Protein AF-A0A2V7I7X2-F1 (afdb_monomer_lite)

Foldseek 3Di:
DPPVVVLVVLVVVVVVDAKDWDWDWDWDDDPPDIDTFIWIWIAGPQQWIWIFTADPVRHGQWIWTDGQFWIWIARPVVRDIDIDGFFLVVCCVPPVGRAGSRRVNCVVSPHDDPDDD

Structure (mmCIF, N/CA/C/O backbone):
data_AF-A0A2V7I7X2-F1
#
_entry.id   AF-A0A2V7I7X2-F1
#
loop_
_atom_site.group_PDB
_atom_site.id
_atom_site.type_symbol
_atom_site.label_atom_id
_atom_site.label_alt_id
_atom_site.label_comp_id
_atom_site.label_asym_id
_atom_site.label_entity_id
_atom_site.label_seq_id
_atom_site.pdbx_PDB_ins_code
_atom_site.Cartn_x
_atom_site.Cartn_y
_atom_site.Cartn_z
_atom_site.occupancy
_atom_site.B_iso_or_equiv
_atom_site.auth_seq_id
_atom_site.auth_comp_id
_atom_site.auth_asym_id
_atom_site.auth_atom_id
_atom_site.pdbx_PDB_model_num
ATOM 1 N N . PRO A 1 1 ? 21.921 -15.242 -21.657 1.00 58.78 1 PRO A N 1
ATOM 2 C CA . PRO A 1 1 ? 21.222 -14.492 -22.734 1.00 58.78 1 PRO A CA 1
ATOM 3 C C . PRO A 1 1 ? 19.794 -14.056 -22.359 1.00 58.78 1 PRO A C 1
ATOM 5 O O . PRO A 1 1 ? 19.371 -12.995 -22.790 1.00 58.78 1 PRO A O 1
ATOM 8 N N . ASP A 1 2 ? 19.085 -14.836 -21.537 1.00 85.38 2 ASP A N 1
ATOM 9 C CA . ASP A 1 2 ? 17.672 -14.609 -21.186 1.00 85.38 2 ASP A CA 1
ATOM 10 C C . ASP A 1 2 ? 17.446 -13.472 -20.159 1.00 85.38 2 ASP A C 1
ATOM 12 O O . ASP A 1 2 ? 16.648 -12.565 -20.375 1.00 85.38 2 ASP A O 1
ATOM 16 N N . ALA A 1 3 ? 18.251 -13.422 -19.090 1.00 87.12 3 ALA A N 1
ATOM 17 C CA . ALA A 1 3 ? 18.068 -12.455 -17.998 1.00 87.12 3 ALA A CA 1
ATOM 18 C C . ALA A 1 3 ? 18.163 -10.975 -18.428 1.00 87.12 3 ALA A C 1
ATOM 20 O O . ALA A 1 3 ? 17.377 -10.150 -17.972 1.00 87.12 3 ALA A O 1
ATOM 21 N N . ALA A 1 4 ? 19.093 -10.631 -19.327 1.00 88.56 4 ALA A N 1
ATOM 22 C CA . ALA A 1 4 ? 19.247 -9.255 -19.812 1.00 88.56 4 ALA A CA 1
ATOM 23 C C . ALA A 1 4 ? 18.049 -8.804 -20.666 1.00 88.56 4 ALA A C 1
ATOM 25 O O . ALA A 1 4 ? 17.611 -7.659 -20.568 1.00 88.56 4 ALA A O 1
ATOM 26 N N . ALA A 1 5 ? 17.494 -9.713 -21.474 1.00 90.69 5 ALA A N 1
ATOM 27 C CA . ALA A 1 5 ? 16.303 -9.446 -22.272 1.00 90.69 5 ALA A CA 1
ATOM 28 C C . ALA A 1 5 ? 15.053 -9.317 -21.385 1.00 90.69 5 ALA A C 1
ATOM 30 O O . ALA A 1 5 ? 14.263 -8.393 -21.577 1.00 90.69 5 ALA A O 1
ATOM 31 N N . ALA A 1 6 ? 14.910 -10.186 -20.379 1.00 88.56 6 ALA A N 1
ATOM 32 C CA . ALA A 1 6 ? 13.838 -10.104 -19.390 1.00 88.56 6 ALA A CA 1
ATOM 33 C C . ALA A 1 6 ? 13.885 -8.786 -18.599 1.00 88.56 6 ALA A C 1
ATOM 35 O O . ALA A 1 6 ? 12.861 -8.124 -18.445 1.00 88.56 6 ALA A O 1
ATOM 36 N N . HIS A 1 7 ? 15.074 -8.358 -18.166 1.00 87.94 7 HIS A N 1
ATOM 37 C CA . HIS A 1 7 ? 15.253 -7.079 -17.480 1.00 87.94 7 HIS A CA 1
ATOM 38 C C . HIS A 1 7 ? 14.860 -5.892 -18.371 1.00 87.94 7 HIS A C 1
ATOM 40 O O . HIS A 1 7 ? 14.047 -5.065 -17.971 1.00 87.94 7 HIS A O 1
ATOM 46 N N . ALA A 1 8 ? 15.341 -5.848 -19.618 1.00 89.50 8 ALA A N 1
ATOM 47 C CA . ALA A 1 8 ? 14.985 -4.782 -20.558 1.00 89.50 8 ALA A CA 1
ATOM 48 C C . ALA A 1 8 ? 13.470 -4.709 -20.842 1.00 89.50 8 ALA A C 1
ATOM 50 O O . ALA A 1 8 ? 12.930 -3.626 -21.068 1.00 89.50 8 ALA A O 1
ATOM 51 N N . LEU A 1 9 ? 12.772 -5.849 -20.829 1.00 89.81 9 LEU A N 1
ATOM 52 C CA . LEU A 1 9 ? 11.317 -5.889 -20.966 1.00 89.81 9 LEU A CA 1
ATOM 53 C C . LEU A 1 9 ? 10.602 -5.289 -19.745 1.00 89.81 9 LEU A C 1
ATOM 55 O O . LEU A 1 9 ? 9.622 -4.563 -19.920 1.00 89.81 9 LEU A O 1
ATOM 59 N N . LEU A 1 10 ? 11.077 -5.579 -18.529 1.00 88.50 10 LEU A N 1
ATOM 60 C CA . LEU A 1 10 ? 10.526 -5.008 -17.295 1.00 88.50 10 LEU A CA 1
ATOM 61 C C . LEU A 1 10 ? 10.718 -3.489 -17.249 1.00 88.50 10 LEU A C 1
ATOM 63 O O . LEU A 1 10 ? 9.764 -2.775 -16.946 1.00 88.50 10 LEU A O 1
ATOM 67 N N . GLU A 1 11 ? 11.891 -2.997 -17.650 1.00 89.94 11 GLU A N 1
ATOM 68 C CA . GLU A 1 11 ? 12.169 -1.558 -17.733 1.00 89.94 11 GLU A CA 1
ATOM 69 C C . GLU A 1 11 ? 11.228 -0.847 -18.712 1.00 89.94 11 GLU A C 1
ATOM 71 O O . GLU A 1 11 ? 10.566 0.126 -18.355 1.00 89.94 11 GLU A O 1
ATOM 76 N N . ARG A 1 12 ? 11.044 -1.391 -19.922 1.00 90.19 12 ARG A N 1
ATOM 77 C CA . ARG A 1 12 ? 10.081 -0.832 -20.891 1.00 90.19 12 ARG A CA 1
ATOM 78 C C . ARG A 1 12 ? 8.646 -0.837 -20.372 1.00 90.19 12 ARG A C 1
ATOM 80 O O . ARG A 1 12 ? 7.868 0.067 -20.674 1.00 90.19 12 ARG A O 1
ATOM 87 N N . ARG A 1 13 ? 8.258 -1.872 -19.622 1.00 88.38 13 ARG A N 1
ATOM 88 C CA . ARG A 1 13 ? 6.921 -1.946 -19.020 1.00 88.38 13 ARG A CA 1
ATOM 89 C C . ARG A 1 13 ? 6.740 -0.857 -17.965 1.00 88.38 13 ARG A C 1
ATOM 91 O O . ARG A 1 13 ? 5.664 -0.266 -17.894 1.00 88.38 13 ARG A O 1
ATOM 98 N N . TRP A 1 14 ? 7.777 -0.597 -17.178 1.00 89.44 14 TRP A N 1
ATOM 99 C CA . TRP A 1 14 ? 7.783 0.456 -16.174 1.00 89.44 14 TRP A CA 1
ATOM 100 C C . TRP A 1 14 ? 7.672 1.855 -16.793 1.00 89.44 14 TRP A C 1
ATOM 102 O O . TRP A 1 14 ? 6.850 2.644 -16.336 1.00 89.44 14 TRP A O 1
ATOM 112 N N . GLU A 1 15 ? 8.375 2.140 -17.894 1.00 89.69 15 GLU A N 1
ATOM 113 C CA . GLU A 1 15 ? 8.246 3.416 -18.626 1.00 89.69 15 GLU A CA 1
ATOM 114 C C . GLU A 1 15 ? 6.799 3.709 -19.075 1.00 89.69 15 GLU A C 1
ATOM 116 O O . GLU A 1 15 ? 6.370 4.864 -19.152 1.00 89.69 15 GLU A O 1
ATOM 121 N N . GLY A 1 16 ? 6.029 2.655 -19.363 1.00 91.81 16 GLY A N 1
ATOM 122 C CA . GLY A 1 16 ? 4.615 2.746 -19.723 1.00 91.81 16 GLY A CA 1
ATOM 123 C C . GLY A 1 16 ? 3.649 2.807 -18.535 1.00 91.81 16 GLY A C 1
ATOM 124 O O . GLY A 1 16 ? 2.463 3.078 -18.739 1.00 91.81 16 GLY A O 1
ATOM 125 N N . PHE A 1 17 ? 4.109 2.553 -17.307 1.00 94.19 17 PHE A N 1
ATOM 126 C CA . PHE A 1 17 ? 3.249 2.505 -16.129 1.00 94.19 17 PHE A CA 1
ATOM 127 C C . PHE A 1 17 ? 2.732 3.900 -15.758 1.00 94.19 17 PHE A C 1
ATOM 129 O O . PHE A 1 17 ? 3.479 4.874 -15.664 1.00 94.19 17 PHE A O 1
ATOM 136 N N . ARG A 1 18 ? 1.420 4.006 -15.532 1.00 95.88 18 ARG A N 1
ATOM 137 C CA . ARG A 1 18 ? 0.757 5.265 -15.155 1.00 95.88 18 ARG A CA 1
ATOM 138 C C . ARG A 1 18 ? 0.049 5.132 -13.825 1.00 95.88 18 ARG A C 1
ATOM 140 O O . ARG A 1 18 ? 0.308 5.916 -12.913 1.00 95.88 18 ARG A O 1
ATOM 147 N N . ASP A 1 19 ? -0.812 4.130 -13.719 1.00 97.25 19 ASP A N 1
ATOM 148 C CA . ASP A 1 19 ? -1.548 3.829 -12.507 1.00 97.25 19 ASP A CA 1
ATOM 149 C C . ASP A 1 19 ? -1.926 2.348 -12.413 1.00 97.25 19 ASP A C 1
ATOM 151 O O . ASP A 1 19 ? -1.900 1.605 -13.395 1.00 97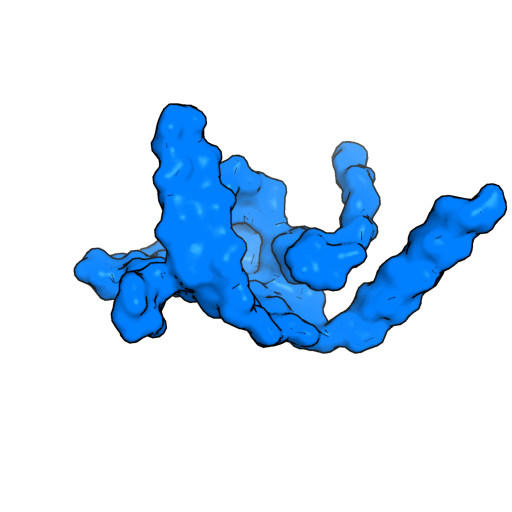.25 19 ASP A O 1
ATOM 155 N N . LEU A 1 20 ? -2.250 1.931 -11.192 1.00 96.38 20 LEU A N 1
ATOM 156 C CA . LEU A 1 20 ? -2.839 0.639 -10.870 1.00 96.38 20 LEU A CA 1
ATOM 157 C C . LEU A 1 20 ? -4.016 0.884 -9.935 1.00 96.38 20 LEU A C 1
ATOM 159 O O . LEU A 1 20 ? -3.905 1.650 -8.977 1.00 96.38 20 LEU A O 1
ATOM 163 N N . ARG A 1 21 ? -5.127 0.193 -10.180 1.00 97.44 21 ARG A N 1
ATOM 164 C CA . ARG A 1 21 ? -6.255 0.118 -9.251 1.00 97.44 21 ARG A CA 1
ATOM 165 C C . ARG A 1 21 ? -6.593 -1.341 -9.054 1.00 97.44 21 ARG A C 1
ATOM 167 O O . ARG A 1 21 ? -6.852 -2.042 -10.028 1.00 97.44 21 ARG A O 1
ATOM 174 N N . SER A 1 22 ? -6.559 -1.791 -7.812 1.00 96.00 22 SER A N 1
ATOM 175 C CA . SER A 1 22 ? -6.769 -3.192 -7.492 1.00 96.00 22 SER A CA 1
ATOM 176 C C . SER A 1 22 ? -7.539 -3.351 -6.192 1.00 96.00 22 SER A C 1
ATOM 178 O O . SER A 1 22 ? -7.383 -2.556 -5.263 1.00 96.00 22 SER A O 1
ATOM 180 N N . LEU A 1 23 ? -8.339 -4.411 -6.137 1.00 96.44 23 LEU A N 1
ATOM 181 C CA . LEU A 1 23 ? -8.789 -5.006 -4.892 1.00 96.44 23 LEU A CA 1
ATOM 182 C C . LEU A 1 23 ? -7.814 -6.144 -4.567 1.00 96.44 23 LEU A C 1
ATOM 184 O O . LEU A 1 23 ? -7.637 -7.061 -5.366 1.00 96.44 23 LEU A O 1
ATOM 188 N N . ALA A 1 24 ? -7.154 -6.057 -3.421 1.00 93.56 24 ALA A N 1
ATOM 189 C CA . ALA A 1 24 ? -6.118 -6.977 -2.988 1.00 93.56 24 ALA A CA 1
ATOM 190 C C . ALA A 1 24 ? -6.597 -7.809 -1.798 1.00 93.56 24 ALA A C 1
ATOM 192 O O . ALA A 1 24 ? -7.146 -7.278 -0.833 1.00 93.56 24 ALA A O 1
ATOM 193 N N . GLU A 1 25 ? -6.323 -9.109 -1.834 1.00 94.75 25 GLU A N 1
ATOM 194 C CA . GLU A 1 25 ? -6.342 -9.944 -0.637 1.00 94.75 25 GLU A CA 1
ATOM 195 C C . GLU A 1 25 ? -4.962 -9.898 0.012 1.00 94.75 25 GLU A C 1
ATOM 197 O O . GLU A 1 25 ? -3.946 -10.190 -0.620 1.00 94.75 25 GLU A O 1
ATOM 202 N N . ILE A 1 26 ? -4.914 -9.499 1.279 1.00 89.19 26 ILE A N 1
ATOM 203 C CA . ILE A 1 26 ? -3.667 -9.234 1.989 1.00 89.19 26 ILE A CA 1
ATOM 204 C C . ILE A 1 26 ? -3.594 -10.159 3.190 1.00 89.19 26 ILE A C 1
ATOM 206 O O . ILE A 1 26 ? -4.487 -10.185 4.036 1.00 89.19 26 ILE A O 1
ATOM 210 N N . THR A 1 27 ? -2.496 -10.908 3.271 1.00 90.44 27 THR A N 1
ATOM 211 C CA . THR A 1 27 ? -2.148 -11.707 4.445 1.00 90.44 27 THR A CA 1
ATOM 212 C C . THR A 1 27 ? -0.940 -11.080 5.125 1.00 90.44 27 THR A C 1
ATOM 214 O O . THR A 1 27 ? 0.137 -11.008 4.537 1.00 90.44 27 THR A O 1
ATOM 217 N N . VAL A 1 28 ? -1.107 -10.648 6.373 1.00 84.94 28 VAL A N 1
ATOM 218 C CA . VAL A 1 28 ? -0.030 -10.092 7.197 1.00 84.94 28 VAL A CA 1
ATOM 219 C C . VAL A 1 28 ? 0.305 -11.082 8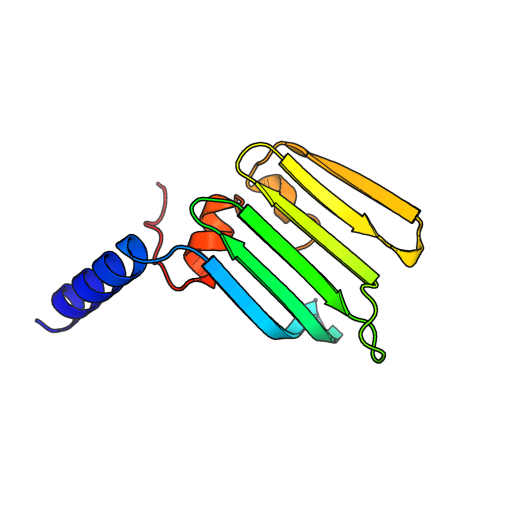.300 1.00 84.94 28 VAL A C 1
ATOM 221 O O . VAL A 1 28 ? -0.576 -11.525 9.035 1.00 84.94 28 VAL A O 1
ATOM 224 N N . ARG A 1 29 ? 1.589 -11.416 8.443 1.00 87.00 29 ARG A N 1
ATOM 225 C CA . ARG A 1 29 ? 2.087 -12.259 9.534 1.00 87.00 29 ARG A CA 1
ATOM 226 C C . ARG A 1 29 ? 2.980 -11.441 10.460 1.00 87.00 29 ARG A C 1
ATOM 228 O O . ARG A 1 29 ? 3.989 -10.901 10.015 1.00 87.00 29 ARG A O 1
ATOM 235 N N . ARG A 1 30 ? 2.623 -11.367 11.744 1.00 82.88 30 ARG A N 1
ATOM 236 C CA . ARG A 1 30 ? 3.397 -10.699 12.804 1.00 82.88 30 ARG A CA 1
ATOM 237 C C . ARG A 1 30 ? 3.634 -11.685 13.942 1.00 82.88 30 ARG A C 1
ATOM 239 O O . ARG A 1 30 ? 2.735 -11.933 14.739 1.00 82.88 30 ARG A O 1
ATOM 246 N N . GLY A 1 31 ? 4.836 -12.257 13.996 1.00 86.12 31 GLY A N 1
ATOM 247 C CA . GLY A 1 31 ? 5.138 -13.352 14.921 1.00 86.12 31 GLY A CA 1
ATOM 248 C C . GLY A 1 31 ? 4.302 -14.595 14.601 1.00 86.12 31 GLY A C 1
ATOM 249 O O . GLY A 1 31 ? 4.369 -15.115 13.484 1.00 86.12 31 GLY A O 1
ATOM 250 N N . ASP A 1 32 ? 3.516 -15.042 15.578 1.00 92.00 32 ASP A N 1
ATOM 251 C CA . ASP A 1 32 ? 2.568 -16.160 15.498 1.00 92.00 32 ASP A CA 1
ATOM 252 C C . ASP A 1 32 ? 1.183 -15.755 14.957 1.00 92.00 32 ASP A C 1
ATOM 254 O O . ASP A 1 32 ? 0.395 -16.613 14.556 1.00 92.00 32 ASP A O 1
ATOM 258 N N . ARG A 1 33 ? 0.883 -14.453 14.891 1.00 89.56 33 ARG A N 1
ATOM 259 C CA . ARG A 1 33 ? -0.400 -13.943 14.399 1.00 89.56 33 ARG A CA 1
ATOM 260 C C . ARG A 1 33 ? -0.415 -13.829 12.881 1.00 89.56 33 ARG A C 1
ATOM 262 O O . ARG A 1 33 ? 0.470 -13.211 12.286 1.00 89.56 33 ARG A O 1
ATOM 269 N N . VAL A 1 34 ? -1.468 -14.369 12.269 1.00 91.69 34 VAL A N 1
ATOM 270 C CA . VAL A 1 34 ? -1.787 -14.206 10.846 1.00 91.69 34 VAL A CA 1
ATOM 271 C C . VAL A 1 34 ? -3.123 -13.488 10.726 1.00 91.69 34 VAL A C 1
ATOM 273 O O . VAL A 1 34 ? -4.145 -13.981 11.195 1.00 91.69 34 VAL A O 1
ATOM 276 N N . GLU A 1 35 ? -3.110 -12.333 10.078 1.00 87.81 35 GLU A N 1
ATOM 277 C CA . GLU A 1 35 ? -4.295 -11.538 9.777 1.00 87.81 35 GLU A CA 1
ATOM 278 C C . GLU A 1 35 ? -4.542 -11.557 8.270 1.00 87.81 35 GLU A C 1
ATOM 280 O O . GLU A 1 35 ? -3.609 -11.436 7.474 1.00 87.81 35 GLU A O 1
ATOM 285 N N . ARG A 1 36 ? -5.808 -11.715 7.880 1.00 91.38 36 ARG A N 1
ATOM 286 C CA . ARG A 1 36 ? -6.252 -11.634 6.489 1.00 91.38 36 ARG A CA 1
ATOM 287 C C . ARG A 1 36 ? -7.261 -10.514 6.359 1.00 91.38 36 ARG A C 1
ATOM 289 O O . ARG A 1 36 ? -8.177 -10.423 7.174 1.00 91.38 36 ARG A O 1
ATOM 296 N N . LEU A 1 37 ? -7.096 -9.689 5.338 1.00 91.88 37 LEU A N 1
ATOM 297 C CA 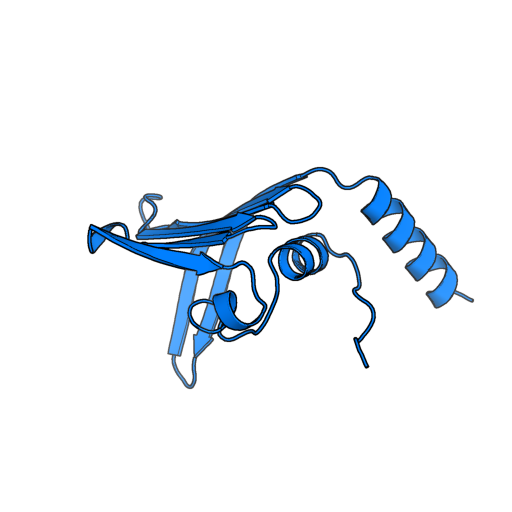. LEU A 1 37 ? -7.994 -8.581 5.049 1.00 91.88 37 LEU A CA 1
ATOM 298 C C . LEU A 1 37 ? -8.102 -8.357 3.544 1.00 91.88 37 LEU A C 1
ATOM 300 O O . LEU A 1 37 ? -7.168 -8.640 2.794 1.00 91.88 37 LEU A O 1
ATOM 304 N N . ALA A 1 38 ? -9.243 -7.825 3.119 1.00 96.00 38 ALA A N 1
ATOM 305 C CA . ALA A 1 38 ? -9.371 -7.224 1.803 1.00 96.00 38 ALA A CA 1
ATOM 306 C C . ALA A 1 38 ? -8.865 -5.780 1.872 1.00 96.00 38 ALA A C 1
ATOM 308 O O . ALA A 1 38 ? -9.047 -5.098 2.884 1.00 96.00 38 ALA A O 1
ATOM 309 N N . GLY A 1 39 ? -8.248 -5.304 0.800 1.00 95.75 39 GLY A N 1
ATOM 310 C CA . GLY A 1 39 ? -7.799 -3.928 0.709 1.00 95.75 39 GLY A CA 1
ATOM 311 C C . GLY A 1 39 ? -7.928 -3.344 -0.685 1.00 95.75 39 GLY A C 1
ATOM 312 O O . GLY A 1 39 ? -7.904 -4.069 -1.673 1.00 95.75 39 GLY A O 1
ATOM 313 N N . VAL A 1 40 ? -8.047 -2.025 -0.776 1.00 97.06 40 VAL A N 1
ATOM 314 C CA . VAL A 1 40 ? -7.937 -1.307 -2.052 1.00 97.06 40 VAL A CA 1
ATOM 315 C C . VAL A 1 40 ? -6.519 -0.782 -2.186 1.00 97.06 40 VAL A C 1
ATOM 317 O O . VAL A 1 40 ? -6.002 -0.154 -1.263 1.00 97.06 40 VAL A O 1
ATOM 320 N N . LEU A 1 41 ? -5.901 -1.021 -3.340 1.00 96.12 41 LEU A N 1
ATOM 321 C CA . LEU A 1 41 ? -4.601 -0.471 -3.696 1.00 96.12 41 LEU A CA 1
ATOM 322 C C . LEU A 1 41 ? -4.739 0.422 -4.926 1.00 96.12 41 LEU A C 1
ATOM 324 O O . LEU A 1 41 ? -5.112 -0.039 -6.007 1.00 96.12 41 LEU A O 1
ATOM 328 N N . LEU A 1 42 ? -4.412 1.697 -4.753 1.00 97.75 42 LEU A N 1
ATOM 329 C CA . LEU A 1 42 ? -4.333 2.685 -5.818 1.00 97.75 42 LEU A CA 1
ATOM 330 C C . LEU A 1 42 ? -2.891 3.174 -5.907 1.00 97.75 42 LEU A C 1
ATOM 332 O O . LEU A 1 42 ? -2.365 3.728 -4.945 1.00 97.75 42 LEU A O 1
ATOM 336 N N . LEU A 1 43 ? -2.262 2.992 -7.059 1.00 97.44 43 LEU A N 1
ATOM 337 C CA . LEU A 1 43 ? -0.918 3.486 -7.341 1.00 97.44 43 LEU A CA 1
ATOM 338 C C . LEU A 1 43 ? -0.986 4.465 -8.502 1.00 97.44 43 LEU A C 1
ATOM 340 O O . LEU A 1 43 ? -1.754 4.257 -9.438 1.00 97.44 43 LEU A O 1
ATOM 344 N N . ARG A 1 44 ? -0.154 5.499 -8.476 1.00 97.62 44 ARG A N 1
ATOM 345 C CA . ARG A 1 44 ? 0.095 6.378 -9.614 1.00 97.62 44 ARG A CA 1
ATOM 346 C C . ARG A 1 44 ? 1.559 6.794 -9.626 1.00 97.62 44 ARG A C 1
ATOM 348 O O . ARG A 1 44 ? 2.091 7.261 -8.618 1.00 97.62 44 ARG A O 1
ATOM 355 N N . ALA A 1 45 ? 2.188 6.650 -10.785 1.00 93.94 45 ALA A N 1
ATOM 356 C CA . ALA A 1 45 ? 3.572 7.047 -10.982 1.00 93.94 45 ALA A CA 1
ATOM 357 C C . ALA A 1 45 ? 3.764 8.567 -10.765 1.00 93.94 45 ALA A C 1
ATOM 359 O O . ALA A 1 45 ? 2.887 9.356 -11.134 1.00 93.94 45 ALA A O 1
ATOM 360 N N . PRO A 1 46 ? 4.908 8.999 -10.207 1.00 92.31 46 PRO A N 1
ATOM 361 C CA . PRO A 1 46 ? 6.005 8.153 -9.728 1.00 92.31 46 PRO A CA 1
ATOM 362 C C . PRO A 1 46 ? 5.850 7.679 -8.272 1.00 92.31 46 PRO A C 1
ATOM 364 O O . PRO A 1 46 ? 6.473 6.695 -7.908 1.00 92.31 46 PRO A O 1
ATOM 367 N N . ALA A 1 47 ? 5.056 8.358 -7.439 1.00 94.50 47 ALA A N 1
ATOM 368 C CA . ALA A 1 47 ? 5.145 8.203 -5.980 1.00 94.50 47 ALA A CA 1
ATOM 369 C C . ALA A 1 47 ? 3.801 8.278 -5.243 1.00 94.50 47 ALA A C 1
ATOM 371 O O . ALA A 1 47 ? 3.773 8.340 -4.018 1.00 94.50 47 ALA A O 1
ATOM 372 N N . SER A 1 48 ? 2.678 8.327 -5.959 1.00 97.31 48 SER A N 1
ATOM 373 C CA . SER A 1 48 ? 1.365 8.418 -5.326 1.00 97.31 48 SER A CA 1
ATOM 374 C C . SER A 1 48 ? 0.825 7.028 -5.014 1.00 97.31 48 SER A C 1
ATOM 376 O O . SER A 1 48 ? 0.641 6.205 -5.908 1.00 97.31 48 SER A O 1
ATOM 378 N N . VAL A 1 49 ? 0.514 6.787 -3.747 1.00 95.88 49 VAL A N 1
ATOM 379 C CA . VAL A 1 49 ? -0.039 5.525 -3.255 1.00 95.88 49 VAL A CA 1
ATOM 380 C C . VAL A 1 49 ? -1.229 5.800 -2.348 1.00 95.88 49 VAL A C 1
ATOM 382 O O . VAL A 1 49 ? -1.217 6.733 -1.548 1.00 95.88 49 VAL A O 1
ATOM 385 N N . ARG A 1 50 ? -2.266 4.976 -2.452 1.00 96.50 50 ARG A N 1
ATOM 386 C CA . ARG A 1 50 ? -3.335 4.892 -1.463 1.00 96.50 50 ARG A CA 1
ATOM 387 C C . ARG A 1 50 ? -3.677 3.436 -1.211 1.00 96.50 50 ARG A C 1
ATOM 389 O O . ARG A 1 50 ? -4.000 2.694 -2.134 1.00 96.50 50 ARG A O 1
ATOM 396 N N . PHE A 1 51 ? -3.599 3.063 0.051 1.00 94.75 51 PHE A N 1
ATOM 397 C CA . PHE A 1 51 ? -3.993 1.776 0.572 1.00 94.75 51 PHE A CA 1
ATOM 398 C C . PHE A 1 51 ? -5.185 1.956 1.510 1.00 94.75 51 PHE A C 1
ATOM 400 O O . PHE A 1 51 ? -5.181 2.840 2.366 1.00 94.75 51 PHE A O 1
ATOM 407 N N . GLU A 1 52 ? -6.192 1.108 1.366 1.00 95.94 52 GLU A N 1
ATOM 408 C CA . GLU A 1 52 ? -7.327 1.044 2.279 1.00 95.94 52 GLU A CA 1
ATOM 409 C C . GLU A 1 52 ? -7.449 -0.380 2.799 1.00 95.94 52 GLU A C 1
ATOM 411 O O . GLU A 1 52 ? -7.617 -1.294 1.998 1.00 95.94 52 GLU A O 1
ATOM 416 N N . ALA A 1 53 ? -7.385 -0.580 4.115 1.00 94.44 53 ALA A N 1
ATOM 417 C CA . ALA A 1 53 ? -7.776 -1.851 4.713 1.00 94.44 53 ALA A CA 1
ATOM 418 C C . ALA A 1 53 ? -9.290 -1.836 4.923 1.00 94.44 53 ALA A C 1
ATOM 420 O O . ALA A 1 53 ? -9.818 -0.903 5.535 1.00 94.44 53 ALA A O 1
ATOM 421 N N . LEU A 1 54 ? -9.982 -2.854 4.423 1.00 95.94 54 LEU A N 1
ATOM 422 C CA . LEU A 1 54 ? -11.436 -2.926 4.465 1.00 95.94 54 LEU A CA 1
ATOM 423 C C . LEU A 1 54 ? -11.912 -3.814 5.615 1.00 95.94 54 LEU A C 1
ATOM 425 O O . LEU A 1 54 ? -11.313 -4.843 5.933 1.00 95.94 54 LEU A O 1
ATOM 429 N N . SER A 1 55 ? -13.037 -3.430 6.212 1.00 93.44 55 SER A N 1
ATOM 430 C CA . SER A 1 55 ? -13.836 -4.313 7.054 1.00 93.44 55 SER A CA 1
ATOM 431 C C . SER A 1 55 ? -14.450 -5.446 6.214 1.00 93.44 55 SER A C 1
ATOM 433 O O . SER A 1 55 ? -14.519 -5.337 4.985 1.00 93.44 55 SER A O 1
ATOM 435 N N . PRO A 1 56 ? -14.994 -6.503 6.844 1.00 90.62 56 PRO A N 1
ATOM 436 C CA . PRO A 1 56 ? -15.740 -7.543 6.129 1.00 90.62 56 PRO A CA 1
ATOM 437 C C . PRO A 1 56 ? -16.922 -7.019 5.295 1.00 90.62 56 PRO A C 1
ATOM 439 O O . PRO A 1 5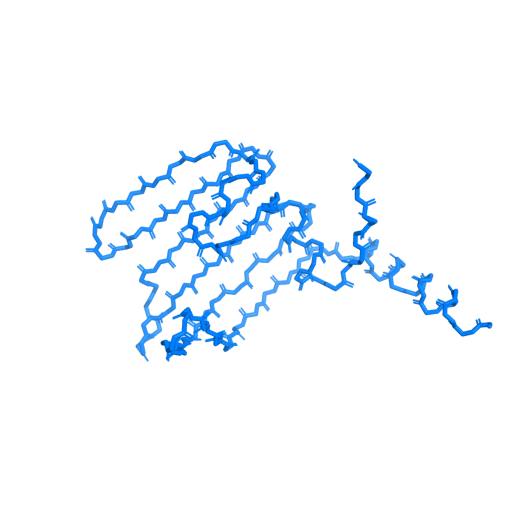6 ? -17.359 -7.691 4.368 1.00 90.62 56 PRO A O 1
ATOM 442 N N . PHE A 1 57 ? -17.429 -5.821 5.607 1.00 92.50 57 PHE A N 1
ATOM 443 C CA . PHE A 1 57 ? -18.526 -5.166 4.888 1.00 92.50 57 PHE A CA 1
ATOM 444 C C . PHE A 1 57 ? -18.042 -4.164 3.825 1.00 92.50 57 PHE A C 1
ATOM 446 O O . PHE A 1 57 ? -18.845 -3.423 3.263 1.00 92.50 57 PHE A O 1
ATOM 453 N N . GLY A 1 58 ? -16.734 -4.109 3.552 1.00 92.31 58 GLY A N 1
ATOM 454 C CA . GLY A 1 58 ? -16.146 -3.259 2.515 1.00 92.31 58 GLY A CA 1
ATOM 455 C C . GLY A 1 58 ? -15.903 -1.806 2.928 1.00 92.31 58 GLY A C 1
ATOM 456 O O . GLY A 1 58 ? -15.454 -1.009 2.111 1.00 92.31 58 GLY A O 1
ATOM 457 N N . THR A 1 59 ? -16.173 -1.435 4.181 1.00 94.94 59 THR A N 1
ATOM 458 C CA . THR A 1 59 ? -15.905 -0.078 4.681 1.00 94.94 59 THR A CA 1
ATOM 459 C C . THR A 1 59 ? -14.431 0.060 5.073 1.00 94.94 59 THR A C 1
ATOM 461 O O . THR A 1 59 ? -13.937 -0.807 5.798 1.00 94.94 59 THR A O 1
ATOM 464 N N . PRO A 1 60 ? -13.718 1.127 4.673 1.00 95.69 60 PRO A N 1
ATOM 465 C CA . PRO A 1 60 ? -12.344 1.347 5.114 1.00 95.69 60 PRO A CA 1
ATOM 466 C C . PRO A 1 60 ? -12.245 1.516 6.635 1.00 95.69 60 PRO A C 1
ATOM 468 O O . PRO A 1 60 ? -12.967 2.318 7.225 1.00 95.69 60 PRO A O 1
ATOM 471 N N . VAL A 1 61 ? -11.330 0.779 7.268 1.00 94.81 61 VAL A N 1
ATOM 472 C CA . VAL A 1 61 ? -10.997 0.909 8.703 1.00 94.81 61 VAL A CA 1
ATOM 473 C C . VAL A 1 61 ? -9.646 1.592 8.926 1.00 94.81 61 VAL A C 1
ATOM 475 O O . VAL A 1 61 ? -9.417 2.193 9.975 1.00 94.81 61 VAL A O 1
ATOM 478 N N . LEU A 1 62 ? -8.774 1.544 7.916 1.00 93.44 62 LEU A N 1
ATOM 479 C CA . LEU A 1 62 ? -7.488 2.232 7.857 1.00 93.44 62 LEU A CA 1
ATOM 480 C C . LEU A 1 62 ? -7.291 2.754 6.435 1.00 93.44 62 LEU A C 1
ATOM 482 O O . LEU A 1 62 ? -7.432 1.988 5.482 1.00 93.44 62 LEU A O 1
ATOM 486 N N . VAL A 1 63 ? -6.917 4.023 6.298 1.00 95.50 63 VAL A N 1
ATOM 487 C CA . VAL A 1 63 ? -6.500 4.608 5.020 1.00 95.50 63 VAL A CA 1
ATOM 488 C C . VAL A 1 63 ? -5.071 5.101 5.157 1.00 95.50 63 VAL A C 1
ATOM 490 O O . VAL A 1 63 ? -4.762 5.896 6.040 1.00 95.50 63 VAL A O 1
ATOM 493 N N . VAL A 1 64 ? -4.198 4.653 4.266 1.00 94.50 64 VAL A N 1
ATOM 494 C CA . VAL A 1 64 ? -2.840 5.169 4.137 1.00 94.50 64 VAL A CA 1
ATOM 495 C C . VAL A 1 64 ? -2.702 5.799 2.765 1.00 94.50 64 VAL A C 1
ATOM 497 O O . VAL A 1 64 ? -2.908 5.126 1.763 1.00 94.50 64 VAL A O 1
ATOM 500 N N . ALA A 1 65 ? -2.367 7.081 2.703 1.00 95.62 65 ALA A N 1
ATOM 501 C CA . ALA A 1 65 ? -2.175 7.800 1.451 1.00 95.62 65 ALA A CA 1
ATOM 502 C C . ALA A 1 65 ? -0.829 8.516 1.470 1.00 95.62 65 ALA A C 1
ATOM 504 O O . ALA A 1 65 ? -0.499 9.173 2.452 1.00 95.62 65 ALA A O 1
ATOM 505 N N . GLY A 1 66 ? -0.053 8.395 0.401 1.00 94.06 66 GLY A N 1
ATOM 506 C CA . GLY A 1 66 ? 1.260 9.009 0.290 1.00 94.06 66 GLY A CA 1
ATOM 507 C C . GLY A 1 66 ? 1.515 9.580 -1.093 1.00 94.06 66 GLY A C 1
ATOM 508 O O . GLY A 1 66 ? 0.952 9.119 -2.086 1.00 94.06 66 GLY A O 1
ATOM 509 N N . ASP A 1 67 ? 2.371 10.588 -1.141 1.00 95.44 67 ASP A N 1
ATOM 510 C CA . ASP A 1 67 ? 2.961 11.139 -2.354 1.00 95.44 67 ASP A CA 1
ATOM 511 C C . ASP A 1 67 ? 4.437 11.493 -2.112 1.00 95.44 67 ASP A C 1
ATOM 513 O O . ASP A 1 67 ? 5.005 11.179 -1.070 1.00 95.44 67 ASP A O 1
ATOM 517 N N . ALA A 1 68 ? 5.075 12.178 -3.062 1.00 93.50 68 ALA A N 1
ATOM 518 C CA . ALA A 1 68 ? 6.476 12.584 -2.939 1.00 93.50 68 ALA A CA 1
ATOM 519 C C . ALA A 1 68 ? 6.770 13.561 -1.775 1.00 93.50 68 ALA A C 1
ATOM 521 O O . ALA A 1 68 ? 7.932 13.877 -1.534 1.00 93.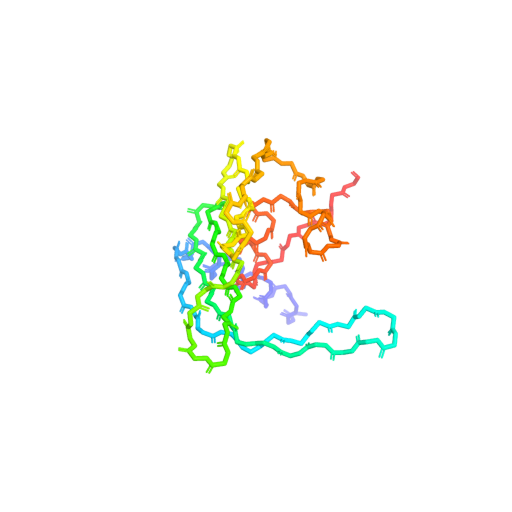50 68 ALA A O 1
ATOM 522 N N . LYS A 1 69 ? 5.754 14.093 -1.085 1.00 95.25 69 LYS A N 1
ATOM 523 C CA . LYS A 1 69 ? 5.897 15.108 -0.032 1.00 95.25 69 LYS A CA 1
ATOM 524 C C . LYS A 1 69 ? 5.512 14.582 1.338 1.00 95.25 69 LYS A C 1
ATOM 526 O O . LYS A 1 69 ? 6.183 14.908 2.317 1.00 95.25 69 LYS A O 1
ATOM 531 N N . ALA A 1 70 ? 4.433 13.811 1.424 1.00 94.50 70 ALA A N 1
ATOM 532 C CA . ALA A 1 70 ? 3.886 13.385 2.701 1.00 94.50 70 ALA A CA 1
ATOM 533 C C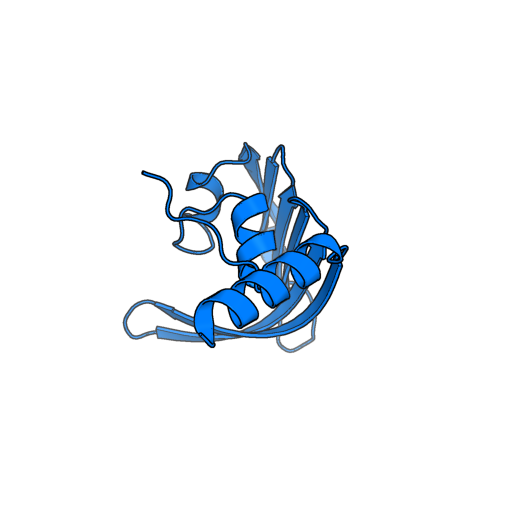 . ALA A 1 70 ? 3.258 11.993 2.650 1.00 94.50 70 ALA A C 1
ATOM 535 O O . ALA A 1 70 ? 2.818 11.515 1.608 1.00 94.50 70 ALA A O 1
ATOM 536 N N . LEU A 1 71 ? 3.163 11.384 3.829 1.00 93.94 71 LEU A N 1
ATOM 537 C CA . LEU A 1 71 ? 2.385 10.189 4.111 1.00 93.94 71 LEU A CA 1
ATOM 538 C C . LEU A 1 71 ? 1.348 10.523 5.186 1.00 93.94 71 LEU A C 1
ATOM 540 O O . LEU A 1 71 ? 1.681 11.048 6.247 1.00 93.94 71 LEU A O 1
ATOM 544 N N . THR A 1 72 ? 0.094 10.183 4.925 1.00 94.69 72 THR A N 1
ATOM 545 C CA . THR A 1 72 ? -1.016 10.278 5.870 1.00 94.69 72 THR A CA 1
ATOM 546 C C . THR A 1 72 ? -1.486 8.880 6.232 1.00 94.69 72 THR A C 1
ATOM 548 O O . THR A 1 72 ? -1.786 8.079 5.350 1.00 94.69 72 THR A O 1
ATOM 551 N N . VAL A 1 73 ? -1.585 8.601 7.529 1.00 94.56 73 VAL A N 1
ATOM 552 C CA . VAL A 1 73 ? -2.204 7.389 8.076 1.00 94.56 73 VAL A CA 1
ATOM 553 C C . VAL A 1 73 ? -3.450 7.811 8.839 1.00 94.56 73 VAL A C 1
ATOM 555 O O . VAL A 1 73 ? -3.345 8.536 9.825 1.00 94.56 73 VAL A O 1
ATOM 558 N N . TRP A 1 74 ? -4.619 7.373 8.389 1.00 95.69 74 TRP A N 1
ATOM 559 C CA . TRP A 1 74 ? -5.910 7.683 8.991 1.00 95.69 74 TRP A CA 1
ATOM 560 C C . TRP A 1 74 ? -6.569 6.418 9.540 1.00 95.69 74 TRP A C 1
ATOM 562 O O . TRP A 1 74 ? -6.953 5.516 8.794 1.00 95.69 74 TRP A O 1
ATOM 572 N N . GLU A 1 75 ? -6.698 6.362 10.863 1.00 94.69 75 GLU A N 1
ATOM 573 C CA . GLU A 1 75 ? -7.450 5.341 11.587 1.00 94.69 75 GLU A CA 1
ATOM 574 C C . GLU A 1 75 ? -8.915 5.782 11.657 1.00 94.69 75 GLU A C 1
ATOM 576 O O . GLU A 1 75 ? -9.286 6.606 12.495 1.00 94.69 75 GLU A O 1
ATOM 581 N N . VAL A 1 76 ? -9.745 5.250 10.755 1.00 95.38 76 VAL A N 1
ATOM 582 C CA . VAL A 1 76 ? -11.113 5.743 10.519 1.00 95.38 76 VAL A CA 1
ATOM 583 C C . VAL A 1 76 ? -11.973 5.621 11.776 1.00 95.38 76 VAL A C 1
ATOM 585 O O . VAL A 1 76 ? -12.619 6.581 12.177 1.00 95.38 76 VAL A O 1
ATOM 588 N N . LEU A 1 77 ? -11.928 4.462 12.439 1.00 92.75 77 LEU A N 1
ATOM 589 C CA . LEU A 1 77 ? -12.743 4.179 13.628 1.00 92.75 77 LEU A CA 1
ATOM 590 C C . LEU A 1 77 ? -12.307 4.965 14.871 1.00 92.75 77 LEU A C 1
ATOM 592 O O . LEU A 1 77 ? -13.105 5.163 15.779 1.00 92.75 77 LEU A O 1
ATOM 596 N N . ALA A 1 78 ? -11.038 5.371 14.927 1.00 95.75 78 ALA A N 1
ATOM 597 C CA . ALA A 1 78 ? -10.483 6.142 16.036 1.00 95.75 78 ALA A CA 1
ATOM 598 C C . ALA A 1 78 ? -10.508 7.655 15.767 1.00 95.75 78 ALA A C 1
ATOM 600 O O . ALA A 1 78 ? -10.003 8.417 16.589 1.00 95.75 78 ALA A O 1
ATOM 601 N N . GLU A 1 79 ? -11.027 8.074 14.607 1.00 96.25 79 GLU A N 1
ATOM 602 C CA . GLU A 1 79 ? -11.084 9.468 14.157 1.00 96.25 79 GLU A CA 1
ATOM 603 C C . GLU A 1 79 ? -9.730 10.192 14.257 1.00 96.25 79 GLU A C 1
ATOM 605 O O . GLU A 1 79 ? -9.641 11.377 14.580 1.00 96.25 79 GLU A O 1
ATOM 610 N N . ARG A 1 80 ? -8.640 9.469 13.972 1.00 96.44 80 ARG A N 1
ATOM 611 C CA . ARG A 1 80 ? -7.278 9.963 14.187 1.00 96.44 80 ARG A CA 1
ATOM 612 C C . ARG A 1 80 ? -6.434 9.860 12.933 1.00 96.44 80 ARG A C 1
ATOM 614 O O . ARG A 1 80 ? -6.341 8.799 12.320 1.00 96.44 80 ARG A O 1
ATOM 621 N N . ALA A 1 81 ? -5.775 10.961 12.587 1.00 94.81 81 ALA A N 1
ATOM 622 C CA . ALA A 1 81 ? -4.844 11.029 11.472 1.00 94.81 81 ALA A CA 1
ATOM 623 C C . ALA A 1 81 ? -3.429 11.371 11.948 1.00 94.81 81 ALA A C 1
ATOM 625 O O . ALA A 1 81 ? -3.229 12.186 12.849 1.00 94.81 81 ALA A O 1
ATOM 626 N N . TYR A 1 82 ? -2.451 10.759 11.296 1.00 92.88 82 TYR A N 1
ATOM 627 C CA . TYR A 1 82 ? -1.034 11.019 11.476 1.00 92.88 82 TYR A CA 1
ATOM 628 C C . TYR A 1 82 ? -0.434 11.452 10.151 1.00 92.88 82 TYR A C 1
ATOM 630 O O . TYR A 1 82 ? -0.638 10.784 9.138 1.00 92.88 82 TYR A O 1
ATOM 638 N N . LEU A 1 83 ? 0.308 12.555 10.168 1.00 93.75 83 LEU A N 1
ATOM 639 C CA . LEU A 1 83 ? 0.987 13.091 8.999 1.00 93.75 83 LEU A CA 1
ATOM 640 C C . LEU A 1 83 ? 2.492 12.988 9.212 1.00 93.75 83 LEU A C 1
ATOM 642 O O . LEU A 1 83 ? 3.016 13.397 10.248 1.00 93.75 83 LEU A O 1
ATOM 646 N N . PHE A 1 84 ? 3.176 12.466 8.205 1.00 90.88 84 PHE A N 1
ATOM 647 C CA . PHE A 1 84 ? 4.620 12.314 8.179 1.00 90.88 84 PHE A CA 1
ATOM 648 C C . PHE A 1 84 ? 5.160 12.946 6.895 1.00 90.88 84 PHE A C 1
ATOM 650 O O . PHE A 1 84 ? 4.513 12.830 5.850 1.00 90.88 84 PHE A O 1
ATOM 657 N N . PRO A 1 85 ? 6.340 13.584 6.921 1.00 93.69 85 PRO A N 1
ATOM 658 C CA . PRO A 1 85 ? 7.083 13.846 5.694 1.00 93.69 85 PRO A CA 1
ATOM 659 C C . PRO A 1 85 ? 7.310 12.537 4.929 1.00 93.69 85 PRO A C 1
ATOM 661 O O . PRO A 1 85 ? 7.474 11.483 5.547 1.00 93.69 85 PRO A O 1
ATOM 664 N N . ALA A 1 86 ? 7.332 12.594 3.598 1.00 90.62 86 ALA A N 1
ATOM 665 C CA . ALA A 1 86 ? 7.691 11.439 2.787 1.00 90.62 86 ALA A CA 1
ATOM 666 C C . ALA A 1 86 ? 9.144 11.049 3.086 1.00 90.62 86 ALA A C 1
ATOM 668 O O . ALA A 1 86 ? 10.087 11.754 2.730 1.00 90.62 86 ALA A O 1
ATOM 669 N N . SER A 1 87 ? 9.313 9.931 3.782 1.00 87.75 87 SER A N 1
ATOM 670 C CA . SER A 1 87 ? 10.608 9.342 4.091 1.00 87.75 87 SER A CA 1
ATOM 671 C C . SER A 1 87 ? 10.466 7.823 4.170 1.00 87.75 87 SER A C 1
ATOM 673 O O . SER A 1 87 ? 9.371 7.335 4.468 1.00 87.75 87 SER A O 1
ATOM 675 N N . PRO A 1 88 ? 11.554 7.061 3.967 1.00 84.00 88 PRO A N 1
ATOM 676 C CA . PRO A 1 88 ? 11.528 5.617 4.174 1.00 84.00 88 PRO A CA 1
ATOM 677 C C . PRO A 1 88 ? 11.025 5.230 5.571 1.00 84.00 88 PRO A C 1
ATOM 679 O O . PRO A 1 88 ? 10.271 4.278 5.732 1.00 84.00 88 PRO A O 1
ATOM 682 N N . ASP A 1 89 ? 11.355 6.013 6.598 1.00 86.00 89 ASP A N 1
ATOM 683 C CA . ASP A 1 89 ? 10.909 5.749 7.969 1.00 86.00 89 ASP A CA 1
ATOM 684 C C . ASP A 1 89 ? 9.404 5.938 8.184 1.00 86.00 89 ASP A C 1
ATOM 686 O O . ASP A 1 89 ? 8.833 5.327 9.092 1.00 86.00 89 ASP A O 1
ATOM 690 N N . ALA A 1 90 ? 8.732 6.730 7.344 1.00 82.56 90 ALA A N 1
ATOM 691 C CA . ALA A 1 90 ? 7.301 6.990 7.475 1.00 82.56 90 ALA A CA 1
ATOM 692 C C . ALA A 1 90 ? 6.467 5.704 7.344 1.00 82.56 90 ALA A C 1
ATOM 694 O O . ALA A 1 90 ? 5.422 5.561 7.986 1.00 82.56 90 ALA A O 1
ATOM 695 N N . THR A 1 91 ? 6.938 4.728 6.562 1.00 79.94 91 THR A N 1
ATOM 696 C CA . THR A 1 91 ? 6.218 3.469 6.358 1.00 79.94 91 THR A CA 1
ATOM 697 C C . THR A 1 91 ? 6.519 2.402 7.399 1.00 79.94 91 THR A C 1
ATOM 699 O O . THR A 1 91 ? 5.714 1.483 7.559 1.00 79.94 91 THR A O 1
ATOM 702 N N . ARG A 1 92 ? 7.606 2.533 8.178 1.00 82.88 92 ARG A N 1
ATOM 703 C CA . ARG A 1 92 ? 7.973 1.543 9.212 1.00 82.88 92 ARG A CA 1
ATOM 704 C C . ARG A 1 92 ? 6.843 1.313 10.202 1.00 82.88 92 ARG A C 1
ATOM 706 O O . ARG A 1 92 ? 6.615 0.186 10.623 1.00 82.88 92 ARG A O 1
ATOM 713 N N . ARG A 1 93 ? 6.114 2.374 10.548 1.00 70.69 93 ARG A N 1
ATOM 714 C CA . ARG A 1 93 ? 5.048 2.321 11.551 1.00 70.69 93 ARG A CA 1
ATOM 715 C C . ARG A 1 93 ? 3.853 1.462 11.130 1.00 70.69 93 ARG A C 1
ATOM 717 O O . ARG A 1 93 ? 3.241 0.853 12.000 1.00 70.69 93 ARG A O 1
ATOM 724 N N . TRP A 1 94 ? 3.511 1.421 9.840 1.00 74.75 94 TRP A N 1
ATOM 725 C CA . TRP A 1 94 ? 2.302 0.734 9.361 1.00 74.75 94 TRP A CA 1
ATOM 726 C C . TRP A 1 94 ? 2.598 -0.506 8.503 1.00 74.75 94 TRP A C 1
ATOM 728 O O . TRP A 1 94 ? 1.860 -1.484 8.594 1.00 74.75 94 TRP A O 1
ATOM 738 N N . LEU A 1 95 ? 3.696 -0.510 7.735 1.00 78.69 95 LEU A N 1
ATOM 739 C CA . LEU A 1 95 ? 4.157 -1.666 6.950 1.00 78.69 95 LEU A CA 1
ATOM 740 C C . LEU A 1 95 ? 5.214 -2.515 7.659 1.00 78.69 95 LEU A C 1
ATOM 742 O O . LEU A 1 95 ? 5.459 -3.641 7.237 1.00 78.69 95 LEU A O 1
ATOM 746 N N . GLY A 1 96 ? 5.893 -1.987 8.680 1.00 79.69 96 GLY A N 1
ATOM 747 C CA . GLY A 1 96 ? 7.094 -2.627 9.233 1.00 79.69 96 GLY A CA 1
ATOM 748 C C . GLY A 1 96 ? 8.312 -2.572 8.299 1.00 79.69 96 GLY A C 1
ATOM 749 O O . GLY A 1 96 ? 9.336 -3.177 8.599 1.00 79.69 96 GLY A O 1
ATOM 750 N N . LEU A 1 97 ? 8.218 -1.842 7.183 1.00 80.88 97 LEU A N 1
ATOM 751 C CA . LEU A 1 97 ? 9.261 -1.693 6.167 1.00 80.88 97 LEU A CA 1
ATOM 752 C C . LEU A 1 97 ? 9.659 -0.225 6.041 1.00 80.88 97 LEU A C 1
ATOM 754 O O . LEU A 1 97 ? 8.801 0.647 6.175 1.00 80.88 97 LEU A O 1
ATOM 758 N N . ALA A 1 98 ? 10.938 0.041 5.776 1.00 87.19 98 ALA A N 1
ATOM 759 C CA . ALA A 1 98 ? 11.425 1.388 5.500 1.00 87.19 98 ALA A CA 1
ATOM 760 C C . ALA A 1 98 ? 11.447 1.633 3.987 1.00 87.19 98 ALA A C 1
ATOM 762 O O . ALA A 1 98 ? 12.412 1.246 3.337 1.00 87.19 98 ALA A O 1
ATOM 763 N N . LEU A 1 99 ? 10.374 2.200 3.434 1.00 87.12 99 LEU A N 1
ATOM 764 C CA . LEU A 1 99 ? 10.199 2.418 1.998 1.00 87.12 99 LEU A CA 1
ATOM 765 C C . LEU A 1 99 ? 9.579 3.793 1.741 1.00 87.12 99 LEU A C 1
ATOM 767 O O . LEU A 1 99 ? 8.586 4.172 2.359 1.00 87.12 99 LEU A O 1
ATOM 771 N N . GLY A 1 100 ? 10.158 4.550 0.818 1.00 88.94 100 GLY A N 1
ATOM 772 C CA . GLY A 1 100 ? 9.557 5.770 0.299 1.00 88.94 100 GLY A CA 1
ATOM 773 C C . GLY A 1 100 ? 8.297 5.483 -0.537 1.00 88.94 100 GLY A C 1
ATOM 774 O O . GLY A 1 100 ? 8.097 4.360 -1.010 1.00 88.94 100 GLY A O 1
ATOM 775 N N . PRO A 1 101 ? 7.420 6.480 -0.752 1.00 90.75 101 PRO A N 1
ATOM 776 C CA . PRO A 1 101 ? 6.247 6.323 -1.618 1.00 90.75 101 PRO A CA 1
ATOM 777 C C . PRO A 1 101 ? 6.588 5.964 -3.074 1.00 90.75 101 PRO A C 1
ATOM 779 O O . PRO A 1 101 ? 5.867 5.191 -3.699 1.00 90.75 101 PRO A O 1
ATOM 782 N N . ASP A 1 102 ? 7.702 6.467 -3.602 1.00 91.50 102 ASP A N 1
ATOM 783 C CA . ASP A 1 102 ? 8.270 6.080 -4.899 1.00 91.50 102 ASP A CA 1
ATOM 784 C C . ASP A 1 102 ? 8.694 4.606 -4.922 1.00 91.50 102 ASP A C 1
ATOM 786 O O . ASP A 1 102 ? 8.342 3.868 -5.845 1.00 91.50 102 ASP A O 1
ATOM 790 N N . GLU A 1 103 ? 9.373 4.154 -3.867 1.00 91.25 103 GLU A N 1
ATOM 791 C CA . GLU A 1 103 ? 9.814 2.765 -3.740 1.00 91.25 103 GLU A CA 1
ATOM 792 C C . GLU A 1 103 ? 8.618 1.808 -3.647 1.00 91.25 103 GLU A C 1
ATOM 794 O O . GLU A 1 103 ? 8.604 0.754 -4.282 1.00 91.25 103 GLU A O 1
ATOM 799 N N . LEU A 1 104 ? 7.568 2.201 -2.917 1.00 91.00 104 LEU A N 1
ATOM 800 C CA . LEU A 1 104 ? 6.316 1.450 -2.847 1.00 91.00 104 LEU A CA 1
ATOM 801 C C . LEU A 1 104 ? 5.625 1.343 -4.207 1.00 91.00 104 LEU A C 1
ATOM 803 O O . LEU A 1 104 ? 5.193 0.251 -4.579 1.00 91.00 104 LEU A O 1
ATOM 807 N N . VAL A 1 105 ? 5.508 2.447 -4.951 1.00 94.19 105 VAL A N 1
ATOM 808 C CA . VAL A 1 105 ? 4.883 2.430 -6.282 1.00 94.19 105 VAL A CA 1
ATOM 809 C C . VAL A 1 105 ? 5.678 1.542 -7.237 1.00 94.19 105 VAL A C 1
ATOM 811 O O . VAL A 1 105 ? 5.075 0.734 -7.944 1.00 94.19 105 VAL A O 1
ATOM 814 N N . ALA A 1 106 ? 7.008 1.634 -7.230 1.00 92.31 106 ALA A N 1
ATOM 815 C CA . ALA A 1 106 ? 7.871 0.786 -8.046 1.00 92.31 106 ALA A CA 1
ATOM 816 C C . ALA A 1 106 ? 7.696 -0.704 -7.709 1.00 92.31 106 ALA A C 1
ATOM 818 O O . ALA A 1 106 ? 7.321 -1.491 -8.576 1.00 92.31 106 ALA A O 1
ATOM 819 N N . ILE A 1 107 ? 7.858 -1.093 -6.442 1.00 91.19 107 ILE A N 1
ATOM 820 C CA . ILE A 1 107 ? 7.776 -2.501 -6.024 1.00 91.19 107 ILE A CA 1
ATOM 821 C C . ILE A 1 107 ? 6.392 -3.089 -6.324 1.00 91.19 107 ILE A C 1
ATOM 823 O O . ILE A 1 107 ? 6.283 -4.169 -6.904 1.00 91.19 107 ILE A O 1
ATOM 827 N N . LEU A 1 108 ? 5.318 -2.378 -5.964 1.00 91.38 108 LEU A N 1
ATOM 828 C CA . LEU A 1 108 ? 3.949 -2.884 -6.108 1.00 91.38 108 LEU A CA 1
ATOM 829 C C . LEU A 1 108 ? 3.451 -2.896 -7.561 1.00 91.38 108 LEU A C 1
ATOM 831 O O . LEU A 1 108 ? 2.489 -3.597 -7.870 1.00 91.38 108 LEU A O 1
ATOM 835 N N . SER A 1 109 ? 4.099 -2.153 -8.460 1.00 92.00 109 SER A N 1
ATOM 836 C CA . SER A 1 109 ? 3.847 -2.219 -9.907 1.00 92.00 109 SER A CA 1
ATOM 837 C C . SER A 1 109 ? 4.749 -3.223 -10.638 1.00 92.00 109 SER A C 1
ATOM 839 O O . SER A 1 109 ? 4.571 -3.443 -11.838 1.00 92.00 109 SER A O 1
ATOM 841 N N . GLY A 1 110 ? 5.673 -3.874 -9.919 1.00 89.69 110 GLY A N 1
ATOM 842 C CA . GLY A 1 110 ? 6.594 -4.870 -10.464 1.00 89.69 110 GLY A CA 1
ATOM 843 C C . GLY A 1 110 ? 7.859 -4.288 -11.100 1.00 89.69 110 GLY A C 1
ATOM 844 O O . GLY A 1 110 ? 8.498 -4.979 -11.893 1.00 89.69 110 GLY A O 1
ATOM 845 N N . HIS A 1 111 ? 8.223 -3.044 -10.781 1.00 89.88 111 HIS A N 1
ATOM 846 C CA . HIS A 1 111 ? 9.506 -2.457 -11.162 1.00 89.88 111 HIS A CA 1
ATOM 847 C C . HIS A 1 111 ? 10.598 -2.836 -10.154 1.00 89.88 111 HIS A C 1
ATOM 849 O O . HIS A 1 111 ? 10.414 -2.753 -8.936 1.00 89.88 111 HIS A O 1
ATOM 855 N N . VAL A 1 112 ? 11.741 -3.279 -10.678 1.00 81.19 112 VAL A N 1
ATOM 856 C CA . VAL A 1 112 ? 12.900 -3.679 -9.883 1.00 81.19 112 VAL A CA 1
ATOM 857 C C . VAL A 1 112 ? 13.713 -2.433 -9.566 1.00 81.19 112 VAL A C 1
ATOM 859 O O . VAL A 1 112 ? 14.296 -1.821 -10.453 1.00 81.19 112 VAL A O 1
ATOM 862 N N . LEU A 1 113 ? 13.773 -2.069 -8.289 1.00 81.50 113 LEU A N 1
ATOM 863 C CA . LEU A 1 113 ? 14.647 -0.991 -7.844 1.00 81.50 113 LEU A CA 1
ATOM 864 C C . LEU A 1 113 ? 16.083 -1.511 -7.707 1.00 81.50 113 LEU A C 1
ATOM 866 O O . LEU A 1 113 ? 16.281 -2.597 -7.150 1.00 81.50 113 LEU A O 1
ATOM 870 N N . PRO A 1 114 ? 17.094 -0.750 -8.157 1.00 76.06 114 PRO A N 1
ATOM 871 C CA . PRO A 1 114 ? 18.475 -1.064 -7.831 1.00 76.06 114 PRO A CA 1
ATOM 872 C C . PRO A 1 114 ? 18.674 -1.007 -6.311 1.00 76.06 114 PRO A C 1
ATOM 874 O O . PRO A 1 114 ? 18.100 -0.159 -5.623 1.00 76.06 114 PRO A O 1
ATOM 877 N N . ILE A 1 115 ? 19.500 -1.914 -5.786 1.00 70.56 115 ILE A N 1
ATOM 878 C CA . ILE A 1 115 ? 19.936 -1.857 -4.389 1.00 70.56 115 ILE A CA 1
ATOM 879 C C . ILE A 1 115 ? 20.738 -0.562 -4.231 1.00 70.56 115 ILE A C 1
ATOM 881 O O . ILE A 1 115 ? 21.689 -0.335 -4.975 1.00 70.56 115 ILE A O 1
ATOM 885 N N . LYS A 1 116 ? 20.312 0.307 -3.312 1.00 65.88 116 LYS A N 1
ATOM 886 C CA . LYS A 1 116 ? 21.060 1.517 -2.954 1.00 65.88 116 LYS A CA 1
ATOM 887 C C . LYS A 1 116 ? 22.256 1.100 -2.090 1.00 65.88 116 LYS A C 1
ATOM 889 O O . LYS A 1 116 ? 22.056 0.336 -1.145 1.00 65.88 116 LYS A O 1
ATOM 894 N N . ASP A 1 117 ? 23.448 1.571 -2.457 1.00 50.53 117 ASP A N 1
ATOM 895 C CA . ASP A 1 117 ? 24.699 1.385 -1.701 1.00 50.53 117 ASP A CA 1
ATOM 896 C C . ASP A 1 117 ? 24.660 2.066 -0.321 1.00 50.53 117 ASP A C 1
ATOM 898 O O . ASP A 1 117 ? 24.047 3.158 -0.207 1.00 50.53 117 ASP A O 1
#

pLDDT: mean 90.13, std 7.62, range [50.53, 97.75]

Radius of gyration: 15.66 Å; chains: 1; bounding box: 43×31×39 Å

Secondary structure (DSSP, 8-state):
-HHHHHHHHHHHHHHT--EEEEEEEEEEEETTEEEEEEEEEEEETTTEEEEEEEPTTS-EEEEEEE-SSEEEEEEGGGTEEEEEES-HHHHHHHHSS---HHHHHHHHHT--PPPP-

Sequence (117 aa):
PDAAAAHALLERRWEGFRDLRSLAEITVRRGDRVERLAGVLLLRAPASVRFEALSPFGTPVLVVAGDAKALTVWEVLAERAYLFPASPDATRRWLGLALGPDELVAILSGHVLPIKD